Protein AF-A0A532CFV9-F1 (afdb_monomer_lite)

Radius of gyration: 32.11 Å; chains: 1; bounding box: 44×36×96 Å

Secondary structure (DSSP, 8-state):
--HHHHHHHT-S-HHHHHHHHHHHHHHSPTT--HHHHHHHT-SSHHHHHHHHHHHHHHHHHHTTTSTT--------------------------PPP-

pLDDT: mean 78.51, std 21.28, range [45.34, 98.5]

Sequence (98 aa):
MPAWIAKELDSPDVNIRLRALETWAQSAPPGSVDPLILASEDKDQRVRSRAMELIEQDQAREVRAEQFDEGVEEANEIPESGDTETAAEQVAHDPPNK

Foldseek 3Di:
DDPVLVVQCPDPDPVSNLVSLVVCLVPPDQPPLVSLVVQCPPPDPVSNVSSVVSNVVSVVVVVVVPPPPPDDPDDDDDDPDDDDDDDDDDDDDDDDDD

Structure (mmCIF, N/CA/C/O backbone):
data_AF-A0A532CFV9-F1
#
_entry.id   AF-A0A532CFV9-F1
#
loop_
_atom_site.group_PDB
_atom_site.id
_atom_site.type_symbol
_atom_site.label_atom_id
_atom_site.label_alt_id
_atom_site.label_comp_id
_atom_site.label_asym_id
_atom_site.label_entity_id
_atom_site.label_seq_id
_atom_site.pdbx_PDB_ins_code
_atom_site.Cartn_x
_atom_site.Cartn_y
_atom_site.Cartn_z
_atom_site.occupancy
_atom_site.B_iso_or_equiv
_atom_site.auth_seq_id
_atom_site.auth_comp_id
_atom_site.auth_asym_id
_atom_site.auth_atom_id
_atom_site.pdbx_PDB_model_num
ATOM 1 N N . MET A 1 1 ? -5.114 -10.214 5.409 1.00 80.25 1 MET A N 1
ATOM 2 C CA . MET A 1 1 ? -5.008 -9.483 4.122 1.00 80.25 1 MET A CA 1
ATOM 3 C C . MET A 1 1 ? -5.444 -10.356 2.929 1.00 80.25 1 MET A C 1
ATOM 5 O O . MET A 1 1 ? -5.023 -11.507 2.870 1.00 80.25 1 MET A O 1
ATOM 9 N N . PRO A 1 2 ? -6.250 -9.845 1.974 1.00 91.06 2 PRO A N 1
ATOM 10 C CA . PRO A 1 2 ? -6.593 -10.522 0.714 1.00 91.06 2 PRO A CA 1
ATOM 11 C C . PRO A 1 2 ? -5.412 -10.700 -0.256 1.00 91.06 2 PRO A C 1
ATOM 13 O O . PRO A 1 2 ? -4.503 -9.881 -0.309 1.00 91.06 2 PRO A O 1
ATOM 16 N N . ALA A 1 3 ? -5.464 -11.722 -1.114 1.00 93.69 3 ALA A N 1
ATOM 17 C CA . ALA A 1 3 ? -4.375 -12.018 -2.053 1.00 93.69 3 ALA A CA 1
ATOM 18 C C . ALA A 1 3 ? -4.173 -10.958 -3.159 1.00 93.69 3 ALA A C 1
ATOM 20 O O . ALA A 1 3 ? -3.069 -10.819 -3.682 1.00 93.69 3 ALA A O 1
ATOM 21 N N . TRP A 1 4 ? -5.222 -10.216 -3.534 1.00 95.75 4 TRP A N 1
ATOM 22 C CA . TRP A 1 4 ? -5.136 -9.234 -4.621 1.00 95.75 4 TRP A CA 1
ATOM 23 C C . TRP A 1 4 ? -4.246 -8.040 -4.252 1.00 95.75 4 TRP A C 1
ATOM 25 O O . TRP A 1 4 ? -3.431 -7.629 -5.072 1.00 95.75 4 TRP A O 1
ATOM 35 N N . ILE A 1 5 ? -4.329 -7.544 -3.012 1.00 96.62 5 ILE A N 1
ATOM 36 C CA . ILE A 1 5 ? -3.530 -6.397 -2.560 1.00 96.62 5 ILE A CA 1
ATOM 37 C C . ILE A 1 5 ? -2.054 -6.785 -2.438 1.00 96.62 5 ILE A C 1
ATOM 39 O O . ILE A 1 5 ? -1.196 -6.056 -2.917 1.00 96.62 5 ILE A O 1
ATOM 43 N N . ALA A 1 6 ? -1.751 -7.984 -1.927 1.00 95.94 6 ALA A N 1
ATOM 44 C CA . ALA A 1 6 ? -0.382 -8.503 -1.902 1.00 95.94 6 ALA A CA 1
ATOM 45 C C . ALA A 1 6 ? 0.225 -8.569 -3.314 1.00 95.94 6 ALA A C 1
ATOM 47 O O . ALA A 1 6 ? 1.356 -8.142 -3.532 1.00 95.94 6 ALA A O 1
ATOM 48 N N . LYS A 1 7 ? -0.553 -9.051 -4.292 1.00 97.00 7 LYS A N 1
ATOM 49 C CA . LYS A 1 7 ? -0.128 -9.110 -5.694 1.00 97.00 7 LYS A CA 1
ATOM 50 C C . LYS A 1 7 ? 0.117 -7.720 -6.287 1.00 97.00 7 LYS A C 1
ATOM 52 O O . LYS A 1 7 ? 1.068 -7.543 -7.040 1.00 97.00 7 LYS A O 1
ATOM 57 N N . GLU A 1 8 ? -0.741 -6.746 -5.999 1.00 97.56 8 GLU A N 1
ATOM 58 C CA . GLU A 1 8 ? -0.576 -5.391 -6.531 1.00 97.56 8 GLU A CA 1
ATOM 59 C C . GLU A 1 8 ? 0.593 -4.644 -5.883 1.00 97.56 8 GLU A C 1
ATOM 61 O O . GLU A 1 8 ? 1.290 -3.913 -6.586 1.00 97.56 8 GLU A O 1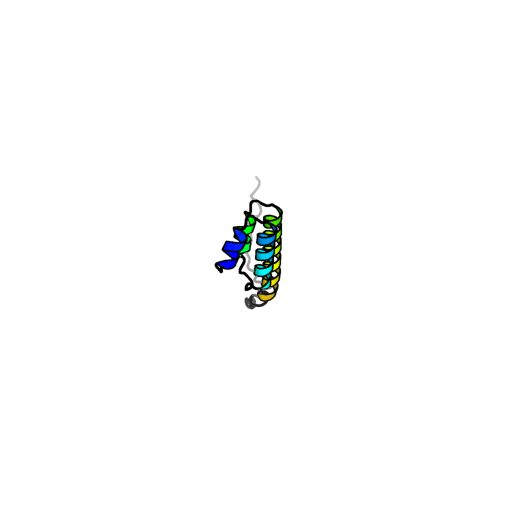
ATOM 66 N N . LEU A 1 9 ? 0.869 -4.878 -4.597 1.00 96.62 9 LEU A N 1
ATOM 67 C CA . LEU A 1 9 ? 2.053 -4.351 -3.910 1.00 96.62 9 LEU A CA 1
ATOM 68 C C . LEU A 1 9 ? 3.368 -4.974 -4.401 1.00 96.62 9 LEU A C 1
ATOM 70 O O . LEU A 1 9 ? 4.411 -4.346 -4.273 1.00 96.62 9 LEU A O 1
ATOM 74 N N . ASP A 1 10 ? 3.344 -6.149 -5.028 1.00 96.31 10 ASP A N 1
ATOM 75 C CA . ASP A 1 10 ? 4.528 -6.723 -5.688 1.00 96.31 10 ASP A CA 1
ATOM 76 C C . ASP A 1 10 ? 4.759 -6.153 -7.104 1.00 96.31 10 ASP A C 1
ATOM 78 O O . ASP A 1 10 ? 5.768 -6.418 -7.761 1.00 96.31 10 ASP A O 1
ATOM 82 N N . SER A 1 11 ? 3.837 -5.325 -7.608 1.00 97.56 11 SER A N 1
ATOM 83 C CA . SER A 1 11 ? 3.957 -4.755 -8.947 1.00 97.56 11 SER A CA 1
ATOM 84 C C . SER A 1 11 ? 5.218 -3.892 -9.086 1.00 97.56 11 SER A C 1
ATOM 86 O O . SER A 1 11 ? 5.487 -3.032 -8.237 1.00 97.56 11 SER A O 1
ATOM 88 N N . PRO A 1 12 ? 5.976 -4.012 -10.194 1.00 97.19 12 PRO A N 1
ATOM 89 C CA . PRO A 1 12 ? 7.102 -3.122 -10.455 1.00 97.19 12 PRO A CA 1
ATOM 90 C C . PRO A 1 12 ? 6.658 -1.664 -10.649 1.00 97.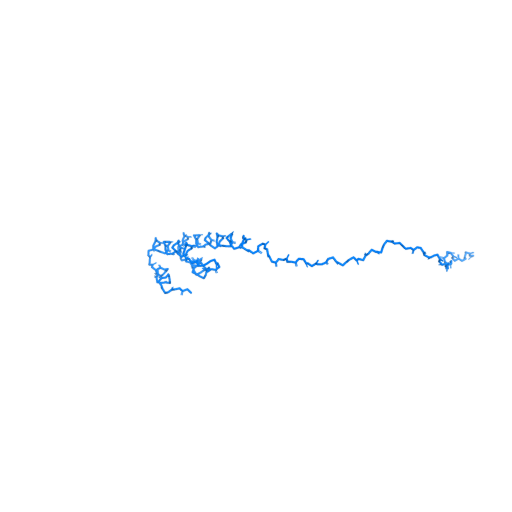19 12 PRO A C 1
ATOM 92 O O . PRO A 1 12 ? 7.438 -0.750 -10.368 1.00 97.19 12 PRO A O 1
ATOM 95 N N . ASP A 1 13 ? 5.414 -1.434 -11.079 1.00 98.06 13 ASP A N 1
ATOM 96 C CA . ASP A 1 13 ? 4.862 -0.097 -11.286 1.00 98.06 13 ASP A CA 1
ATOM 97 C C . ASP A 1 13 ? 4.426 0.531 -9.959 1.00 98.06 13 ASP A C 1
ATOM 99 O O . ASP A 1 13 ? 3.494 0.076 -9.294 1.00 98.06 13 ASP A O 1
ATOM 103 N N . VAL A 1 14 ? 5.087 1.632 -9.613 1.00 98.19 14 VAL A N 1
ATOM 104 C CA . VAL A 1 14 ? 4.800 2.435 -8.421 1.00 98.19 14 VAL A CA 1
ATOM 105 C C . VAL A 1 14 ? 3.347 2.914 -8.397 1.00 98.19 14 VAL A C 1
ATOM 107 O O . VAL A 1 14 ? 2.729 2.924 -7.337 1.00 98.19 14 VAL A O 1
ATOM 110 N N . ASN A 1 15 ? 2.769 3.269 -9.546 1.00 98.06 15 ASN A N 1
ATOM 111 C CA . ASN A 1 15 ? 1.389 3.746 -9.609 1.00 98.06 15 ASN A CA 1
ATOM 112 C C . ASN A 1 15 ? 0.385 2.639 -9.283 1.00 98.06 15 ASN A C 1
ATOM 114 O O . ASN A 1 15 ? -0.654 2.925 -8.693 1.00 98.06 15 ASN A O 1
ATOM 118 N N . ILE A 1 16 ? 0.688 1.389 -9.652 1.00 98.25 16 ILE A N 1
ATOM 119 C CA . ILE A 1 16 ? -0.146 0.238 -9.290 1.00 98.25 16 ILE A CA 1
ATOM 120 C C . ILE A 1 16 ? -0.103 0.045 -7.776 1.00 98.25 16 ILE A C 1
ATOM 122 O O . ILE A 1 16 ? -1.161 -0.000 -7.158 1.00 98.25 16 ILE A O 1
ATOM 126 N N . ARG A 1 17 ? 1.092 0.048 -7.169 1.00 98.38 17 ARG A N 1
ATOM 127 C CA . ARG A 1 17 ? 1.236 -0.088 -5.710 1.00 98.38 17 ARG A CA 1
ATOM 128 C C . ARG A 1 17 ? 0.482 1.006 -4.953 1.00 98.38 17 ARG A C 1
ATOM 130 O O . ARG A 1 17 ? -0.277 0.708 -4.040 1.00 98.38 17 ARG A O 1
ATOM 137 N N . LEU A 1 18 ? 0.622 2.264 -5.381 1.00 98.50 18 LEU A N 1
ATOM 138 C CA . LEU A 1 18 ? -0.094 3.395 -4.781 1.00 98.50 18 LEU A CA 1
ATOM 139 C C . LEU A 1 18 ? -1.615 3.247 -4.895 1.00 98.50 18 LEU A C 1
ATOM 141 O O . LEU A 1 18 ? -2.320 3.418 -3.906 1.00 98.50 18 LEU A O 1
ATOM 145 N N . ARG A 1 19 ? -2.135 2.892 -6.076 1.00 98.12 19 ARG A N 1
ATOM 146 C CA . ARG A 1 19 ? -3.579 2.660 -6.261 1.00 98.12 19 ARG A CA 1
ATOM 147 C C . ARG A 1 19 ? -4.098 1.522 -5.393 1.00 98.12 19 ARG A C 1
ATOM 149 O O . ARG A 1 19 ? -5.216 1.615 -4.892 1.00 98.12 19 ARG A O 1
ATOM 156 N N . ALA A 1 20 ? -3.297 0.481 -5.211 1.00 97.94 20 ALA A N 1
ATOM 157 C CA . ALA A 1 20 ? -3.644 -0.646 -4.365 1.00 97.94 20 ALA A CA 1
ATOM 158 C C . ALA A 1 20 ? -3.803 -0.204 -2.902 1.00 97.94 20 ALA A C 1
ATOM 160 O O . ALA A 1 20 ? -4.814 -0.519 -2.276 1.00 97.94 20 ALA A O 1
ATOM 161 N N . LEU A 1 21 ? -2.864 0.605 -2.391 1.00 97.88 21 LEU A N 1
ATOM 162 C CA . LEU A 1 21 ? -2.939 1.187 -1.045 1.00 97.88 21 LEU A CA 1
ATOM 163 C C . LEU A 1 21 ? -4.170 2.079 -0.858 1.00 97.88 21 LEU A C 1
ATOM 165 O O . LEU A 1 21 ? -4.871 1.950 0.141 1.00 97.88 21 LEU A O 1
ATOM 169 N N . GLU A 1 22 ? -4.471 2.942 -1.829 1.00 97.00 22 GLU A N 1
ATOM 170 C CA . GLU A 1 22 ? -5.663 3.799 -1.788 1.00 97.00 22 GLU A CA 1
ATOM 171 C C . GLU A 1 22 ? -6.956 2.986 -1.775 1.00 97.00 22 GLU A C 1
ATOM 173 O O . GLU A 1 22 ? -7.866 3.248 -0.990 1.00 97.00 22 GLU A O 1
ATOM 178 N N . THR A 1 23 ? -7.030 1.981 -2.648 1.00 97.25 23 THR A N 1
ATOM 179 C CA . THR A 1 23 ? -8.193 1.094 -2.748 1.00 97.25 23 THR A CA 1
ATOM 180 C C . THR A 1 23 ? -8.384 0.331 -1.445 1.00 97.25 23 THR A C 1
ATOM 182 O O . THR A 1 23 ? -9.507 0.216 -0.951 1.00 97.25 23 THR A O 1
ATOM 185 N N . TRP A 1 24 ? -7.288 -0.154 -0.860 1.00 96.19 24 TRP A N 1
ATOM 186 C CA . TRP A 1 24 ? -7.294 -0.804 0.438 1.00 96.19 24 TRP A CA 1
ATOM 187 C C . TRP A 1 24 ? -7.815 0.132 1.532 1.00 96.19 24 TRP A C 1
ATOM 189 O O . TRP A 1 24 ? -8.821 -0.184 2.150 1.00 96.19 24 TRP A O 1
ATOM 199 N N . ALA A 1 25 ? -7.229 1.316 1.710 1.00 94.06 25 ALA A N 1
ATOM 200 C CA . ALA A 1 25 ? -7.639 2.253 2.760 1.00 94.06 25 ALA A CA 1
ATOM 201 C C . ALA A 1 25 ? -9.100 2.735 2.644 1.00 94.06 25 ALA A C 1
ATOM 203 O O . ALA A 1 25 ? -9.719 3.111 3.636 1.00 94.06 25 ALA A O 1
ATOM 204 N N . GLN A 1 26 ? -9.673 2.737 1.438 1.00 93.00 26 GLN A N 1
ATOM 205 C CA . GLN A 1 26 ? -11.075 3.107 1.219 1.00 93.00 26 GLN A CA 1
ATOM 206 C C . GLN A 1 26 ? -12.066 1.969 1.496 1.00 93.00 26 GLN A C 1
ATOM 208 O O . GLN A 1 26 ? -13.226 2.247 1.798 1.00 93.00 26 GLN A O 1
ATOM 213 N N . SER A 1 27 ? -11.644 0.711 1.343 1.00 91.88 27 SER A N 1
ATOM 214 C CA . SER A 1 27 ? -12.536 -0.460 1.375 1.00 91.88 27 SER A CA 1
ATOM 215 C C . SER A 1 27 ? -12.291 -1.411 2.543 1.00 91.88 27 SER A C 1
ATOM 217 O O . SER A 1 27 ? -13.154 -2.237 2.845 1.00 91.88 27 SER A O 1
ATOM 219 N N . ALA A 1 28 ? -11.131 -1.321 3.188 1.00 90.44 28 ALA A N 1
ATOM 220 C CA . ALA A 1 28 ? -10.772 -2.170 4.305 1.00 90.44 28 ALA A CA 1
ATOM 221 C C . ALA A 1 28 ? -11.489 -1.728 5.594 1.00 90.44 28 ALA A C 1
ATOM 223 O O . ALA A 1 28 ? -11.797 -0.544 5.760 1.00 90.44 28 ALA A O 1
ATOM 224 N N . PRO A 1 29 ? -11.765 -2.667 6.515 1.00 89.00 29 PRO A N 1
ATOM 225 C CA . PRO A 1 29 ? -12.226 -2.328 7.856 1.00 89.00 29 PRO A CA 1
ATOM 226 C C . PRO A 1 29 ? -11.218 -1.419 8.585 1.00 89.00 29 PRO A C 1
ATOM 228 O O . PRO A 1 29 ? -10.015 -1.599 8.370 1.00 89.00 29 PRO A O 1
ATOM 231 N N . PRO A 1 30 ? -11.674 -0.517 9.479 1.00 86.06 30 PRO A N 1
ATOM 232 C CA . PRO A 1 30 ? -10.780 0.211 10.382 1.00 86.06 30 PRO A CA 1
ATOM 233 C C . PRO A 1 30 ? -9.830 -0.750 11.107 1.00 86.06 30 PRO A C 1
ATOM 235 O O . PRO A 1 30 ? -10.233 -1.870 11.443 1.00 86.06 30 PRO A O 1
ATOM 238 N N . GLY A 1 31 ? -8.566 -0.364 11.250 1.00 85.88 31 GLY A N 1
ATOM 239 C CA . GLY A 1 31 ? -7.531 -1.160 11.916 1.00 85.88 31 GLY A CA 1
ATOM 240 C C . GLY A 1 31 ? -6.866 -2.191 11.018 1.00 85.88 31 GLY A C 1
ATOM 241 O O . GLY A 1 31 ? -5.912 -2.864 11.411 1.00 85.88 31 GLY A O 1
ATOM 242 N N . SER A 1 32 ? -7.320 -2.321 9.770 1.00 91.62 32 SER A N 1
ATOM 243 C CA . SER A 1 32 ? -6.729 -3.238 8.797 1.00 91.62 32 SER A CA 1
ATOM 244 C C . SER A 1 32 ? -5.462 -2.644 8.172 1.00 91.62 32 SER A C 1
ATOM 246 O O . SER A 1 32 ? -5.375 -2.466 6.958 1.00 91.62 32 SER A O 1
ATOM 248 N N . VAL A 1 33 ? -4.453 -2.343 8.988 1.00 93.88 33 VAL A N 1
ATOM 249 C CA . VAL A 1 33 ? -3.229 -1.647 8.560 1.00 93.88 33 VAL A CA 1
ATOM 250 C C . VAL A 1 33 ? -2.131 -2.569 8.020 1.00 93.88 33 VAL A C 1
ATOM 252 O O . VAL A 1 33 ? -1.143 -2.060 7.498 1.00 93.88 33 VAL A O 1
ATOM 255 N N . ASP A 1 34 ? -2.288 -3.901 8.060 1.00 94.19 34 ASP A N 1
ATOM 256 C CA . ASP A 1 34 ? -1.236 -4.849 7.634 1.00 94.19 34 ASP A CA 1
ATOM 257 C C . ASP A 1 34 ? -0.609 -4.519 6.263 1.00 94.19 34 ASP A C 1
ATOM 259 O O . ASP A 1 34 ? 0.620 -4.523 6.148 1.00 94.19 34 ASP A O 1
ATOM 263 N N . PRO A 1 35 ? -1.385 -4.198 5.201 1.00 95.25 35 PRO A N 1
ATOM 264 C CA . PRO A 1 35 ? -0.793 -3.873 3.901 1.00 95.25 35 PRO A CA 1
ATOM 265 C C . PRO A 1 35 ? -0.092 -2.526 3.871 1.00 95.25 35 PRO A C 1
ATOM 267 O O . PRO A 1 35 ? 0.836 -2.338 3.088 1.00 95.25 35 PRO A O 1
ATOM 270 N N . LEU A 1 36 ? -0.524 -1.601 4.724 1.00 96.50 36 LEU A N 1
ATOM 271 C CA . LEU A 1 36 ? 0.109 -0.302 4.865 1.00 96.50 36 LEU A CA 1
ATOM 272 C C . LEU A 1 36 ? 1.445 -0.452 5.605 1.00 96.50 36 LEU A C 1
ATOM 274 O O . LEU A 1 36 ? 2.443 0.121 5.181 1.00 96.50 36 LEU A O 1
ATOM 278 N N . ILE A 1 37 ? 1.507 -1.298 6.639 1.00 95.75 37 ILE A N 1
ATOM 279 C CA . ILE A 1 37 ? 2.761 -1.620 7.336 1.00 95.75 37 ILE A CA 1
ATOM 280 C C . ILE A 1 37 ? 3.761 -2.237 6.354 1.00 95.75 37 ILE A C 1
ATOM 282 O O . ILE A 1 37 ? 4.886 -1.755 6.255 1.00 95.75 37 ILE A O 1
ATOM 286 N N . LEU A 1 38 ? 3.341 -3.229 5.562 1.00 95.50 38 LEU A N 1
ATOM 287 C CA . LEU A 1 38 ? 4.201 -3.839 4.542 1.00 95.50 38 LEU A CA 1
ATOM 288 C C . LEU A 1 38 ? 4.733 -2.795 3.540 1.00 95.50 38 LEU A C 1
ATOM 290 O O . LEU A 1 38 ? 5.917 -2.778 3.212 1.00 95.50 38 LEU A O 1
ATOM 294 N N . ALA A 1 39 ? 3.870 -1.896 3.066 1.00 97.12 39 ALA A N 1
ATOM 295 C CA . ALA A 1 39 ? 4.252 -0.872 2.098 1.00 97.12 39 ALA A CA 1
ATOM 296 C C . ALA A 1 39 ? 5.091 0.275 2.690 1.00 97.12 39 ALA A C 1
ATOM 298 O O . ALA A 1 39 ? 5.744 1.005 1.939 1.00 97.12 39 ALA A O 1
ATOM 299 N N . SER A 1 40 ? 5.134 0.424 4.016 1.00 97.00 40 SER A N 1
ATOM 300 C CA . SER A 1 40 ? 6.021 1.384 4.686 1.00 97.00 40 SER A CA 1
ATOM 301 C C . SER A 1 40 ? 7.508 1.045 4.506 1.00 97.00 40 SER A C 1
ATOM 303 O O . SER A 1 40 ? 8.355 1.931 4.601 1.00 97.00 40 SER A O 1
ATOM 305 N N . GLU A 1 41 ? 7.823 -0.202 4.147 1.00 96.12 41 GLU A N 1
ATOM 306 C CA . GLU A 1 41 ? 9.175 -0.683 3.841 1.00 96.12 41 GLU A CA 1
ATOM 307 C C . GLU A 1 41 ? 9.464 -0.743 2.326 1.00 96.12 41 GLU A C 1
ATOM 309 O O . GLU A 1 41 ? 10.510 -1.236 1.900 1.00 96.12 41 GLU A O 1
ATOM 314 N N . ASP A 1 42 ? 8.562 -0.224 1.482 1.00 97.75 42 ASP A N 1
ATOM 315 C CA . ASP A 1 42 ? 8.722 -0.255 0.026 1.00 97.75 42 ASP A CA 1
ATOM 316 C C . ASP A 1 42 ? 10.007 0.456 -0.434 1.00 97.75 42 ASP A C 1
ATOM 318 O O . ASP A 1 42 ? 10.447 1.472 0.110 1.00 97.75 42 ASP A O 1
ATOM 322 N N . LYS A 1 43 ? 10.605 -0.040 -1.517 1.00 96.00 43 LYS A N 1
ATOM 323 C 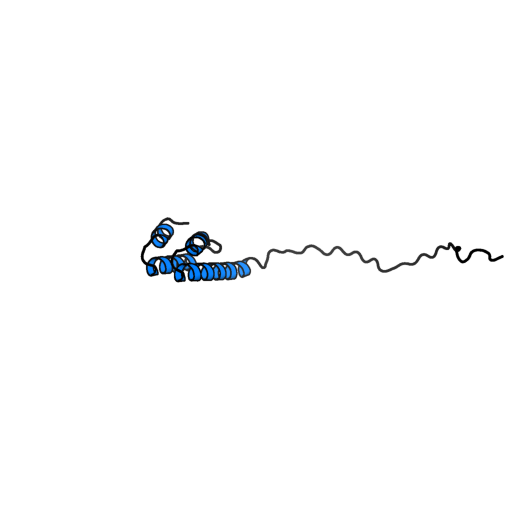CA . LYS A 1 43 ? 11.801 0.563 -2.123 1.00 96.00 43 LYS A CA 1
ATOM 324 C C . LYS A 1 43 ? 11.579 2.006 -2.604 1.00 96.00 43 LYS A C 1
ATOM 326 O O . LYS A 1 43 ? 12.500 2.821 -2.536 1.00 96.00 43 LYS A O 1
ATOM 331 N N . ASP A 1 44 ? 10.382 2.343 -3.083 1.00 98.19 44 ASP A N 1
ATOM 332 C CA . ASP A 1 44 ? 10.034 3.679 -3.569 1.00 98.19 44 ASP A CA 1
ATOM 333 C C . ASP A 1 44 ? 9.538 4.563 -2.420 1.00 98.19 44 ASP A C 1
ATOM 335 O O . ASP A 1 44 ? 8.608 4.225 -1.690 1.00 98.19 44 ASP A O 1
ATOM 339 N N . GLN A 1 45 ? 10.150 5.739 -2.281 1.00 98.06 45 GLN A N 1
ATOM 340 C CA . GLN A 1 45 ? 9.832 6.676 -1.206 1.00 98.06 45 GLN A CA 1
ATOM 341 C C . GLN A 1 45 ? 8.372 7.136 -1.218 1.00 98.06 45 GLN A C 1
ATOM 343 O O . GLN A 1 45 ? 7.801 7.332 -0.151 1.00 98.06 45 GLN A O 1
ATOM 348 N N . ARG A 1 46 ? 7.754 7.292 -2.393 1.00 97.94 46 ARG A N 1
ATOM 349 C CA . ARG A 1 46 ? 6.361 7.752 -2.496 1.00 97.94 46 ARG A CA 1
ATOM 350 C C . ARG A 1 46 ? 5.405 6.714 -1.932 1.00 97.94 46 ARG A C 1
ATOM 352 O O . ARG A 1 46 ? 4.432 7.082 -1.288 1.00 97.94 46 ARG A O 1
ATOM 359 N N . VAL A 1 47 ? 5.703 5.433 -2.152 1.00 98.12 47 VAL A N 1
ATOM 360 C CA . VAL A 1 47 ? 4.915 4.323 -1.605 1.00 98.12 47 VAL A CA 1
ATOM 361 C C . VAL A 1 47 ? 5.046 4.294 -0.086 1.00 98.12 47 VAL A C 1
ATOM 363 O O . VAL A 1 47 ? 4.022 4.270 0.590 1.00 98.12 47 VAL A O 1
ATOM 366 N N . ARG A 1 48 ? 6.270 4.420 0.449 1.00 98.31 48 ARG A N 1
ATOM 367 C CA . ARG A 1 48 ? 6.493 4.487 1.904 1.00 98.31 48 ARG A CA 1
ATOM 368 C C . ARG A 1 48 ? 5.750 5.646 2.559 1.00 98.31 48 ARG A C 1
ATOM 370 O O . ARG A 1 48 ? 5.016 5.438 3.519 1.00 98.31 48 ARG A O 1
ATOM 377 N N . SER A 1 49 ? 5.918 6.860 2.028 1.00 98.19 49 SER A N 1
ATOM 378 C CA . SER A 1 49 ? 5.258 8.055 2.562 1.00 98.19 49 SER A CA 1
ATOM 379 C C . SER A 1 49 ? 3.741 7.917 2.514 1.00 98.19 49 SER A C 1
ATOM 381 O O . SER A 1 49 ? 3.07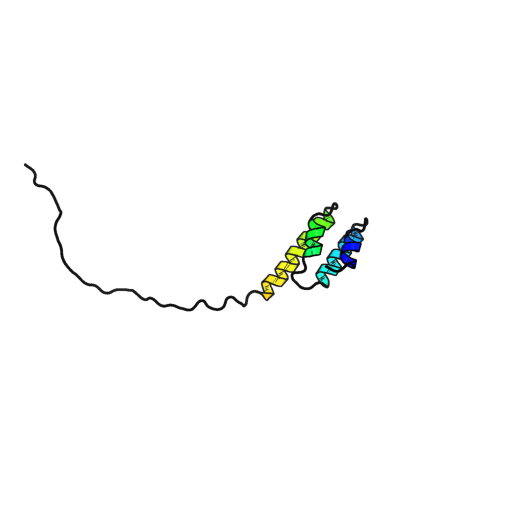8 8.180 3.512 1.00 98.19 49 SER A O 1
ATOM 383 N N . ARG A 1 50 ? 3.191 7.420 1.399 1.00 97.81 50 ARG A N 1
ATOM 384 C CA . ARG A 1 50 ? 1.745 7.229 1.283 1.00 97.81 50 ARG A CA 1
ATOM 385 C C . ARG A 1 50 ? 1.218 6.182 2.259 1.00 97.81 50 ARG A C 1
ATOM 387 O O . ARG A 1 50 ? 0.149 6.368 2.826 1.00 97.81 50 ARG A O 1
ATOM 394 N N . ALA A 1 51 ? 1.960 5.100 2.469 1.00 97.69 51 ALA A N 1
ATOM 395 C CA . ALA A 1 51 ? 1.585 4.071 3.424 1.00 97.69 51 ALA A CA 1
ATOM 396 C C . ALA A 1 51 ? 1.516 4.621 4.859 1.00 97.69 51 ALA A C 1
ATOM 398 O O . ALA A 1 51 ? 0.529 4.378 5.547 1.00 97.69 51 ALA A O 1
ATOM 399 N N . MET A 1 52 ? 2.506 5.420 5.277 1.00 97.81 52 MET A N 1
ATOM 400 C CA . MET A 1 52 ? 2.500 6.074 6.592 1.00 97.81 52 MET A CA 1
ATOM 401 C C . MET A 1 52 ? 1.316 7.037 6.756 1.00 97.81 52 MET A C 1
ATOM 403 O O . MET A 1 52 ? 0.603 6.954 7.750 1.00 97.81 52 MET A O 1
ATOM 407 N N . GLU A 1 53 ? 1.047 7.882 5.756 1.00 96.75 53 GLU A N 1
ATOM 408 C CA . GLU A 1 53 ? -0.112 8.787 5.777 1.00 96.75 53 GLU A CA 1
ATOM 409 C C . GLU A 1 53 ? -1.439 8.030 5.923 1.00 96.75 53 GLU A C 1
ATOM 411 O O . GLU A 1 53 ? -2.347 8.483 6.616 1.00 96.75 53 GLU A O 1
ATOM 416 N N . LEU A 1 54 ? -1.579 6.881 5.256 1.00 95.94 54 LEU A N 1
ATOM 417 C CA . LEU A 1 54 ? -2.790 6.067 5.335 1.00 95.94 54 LEU A CA 1
ATOM 418 C C . LEU A 1 54 ? -2.955 5.407 6.711 1.00 95.94 54 LEU A C 1
ATOM 420 O O . LEU A 1 54 ? -4.084 5.308 7.183 1.00 95.94 54 LEU A O 1
ATOM 424 N N . ILE A 1 55 ? -1.861 5.005 7.367 1.00 94.69 55 ILE A N 1
ATOM 425 C CA . ILE A 1 55 ? -1.895 4.482 8.745 1.00 94.69 55 ILE A CA 1
ATOM 426 C C . ILE A 1 55 ? -2.378 5.570 9.705 1.00 94.69 55 ILE A C 1
ATOM 428 O O . ILE A 1 55 ? -3.293 5.336 10.488 1.00 94.69 55 ILE A O 1
ATOM 432 N N . GLU A 1 56 ? -1.815 6.776 9.610 1.00 93.12 56 GLU A N 1
ATOM 433 C CA . GLU A 1 56 ? -2.230 7.913 10.439 1.00 93.12 56 GLU A CA 1
ATOM 434 C C . GLU A 1 56 ? -3.712 8.262 10.219 1.00 93.12 56 GLU A C 1
ATOM 436 O O . GLU A 1 56 ? -4.447 8.539 11.169 1.00 93.12 56 GLU A O 1
ATOM 441 N N . GLN A 1 57 ? -4.178 8.218 8.966 1.00 92.06 57 GLN A N 1
ATOM 442 C CA . GLN A 1 57 ? -5.582 8.454 8.624 1.00 92.06 57 GLN A CA 1
ATOM 443 C C . GLN A 1 57 ? -6.519 7.380 9.180 1.00 92.06 57 GLN A C 1
ATOM 445 O O . GLN A 1 57 ? -7.642 7.714 9.560 1.00 92.06 57 GLN A O 1
ATOM 450 N N . ASP A 1 58 ? -6.094 6.119 9.203 1.00 89.88 58 ASP A N 1
ATOM 451 C CA . ASP A 1 58 ? -6.877 5.015 9.757 1.00 89.88 58 ASP A CA 1
ATOM 452 C C . ASP A 1 58 ? -6.990 5.132 11.282 1.00 89.88 58 ASP A C 1
ATOM 454 O O . ASP A 1 58 ? -8.095 5.166 11.820 1.00 89.88 58 ASP A O 1
ATOM 458 N N . GLN A 1 59 ? -5.876 5.382 11.970 1.00 85.56 59 GLN A N 1
ATOM 459 C CA . GLN A 1 59 ? -5.859 5.628 13.416 1.00 85.56 59 GLN A CA 1
ATOM 460 C C . GLN A 1 59 ? -6.711 6.845 13.800 1.00 85.56 59 GLN A C 1
ATOM 462 O O . GLN A 1 59 ? -7.473 6.810 14.764 1.00 85.56 59 GLN A O 1
ATOM 467 N N . ALA A 1 60 ? -6.667 7.924 13.012 1.00 84.88 60 ALA A N 1
ATOM 468 C CA . ALA A 1 60 ? -7.530 9.084 13.231 1.00 84.88 60 ALA A CA 1
ATOM 469 C C . ALA A 1 60 ? -9.032 8.762 13.070 1.00 84.88 60 ALA A C 1
ATOM 471 O O . ALA A 1 60 ? -9.875 9.477 13.625 1.00 84.88 60 ALA A O 1
ATOM 472 N N . ARG A 1 61 ? -9.390 7.704 12.326 1.00 72.75 61 ARG A N 1
ATOM 473 C CA . ARG A 1 61 ? -10.769 7.193 12.242 1.00 72.75 61 ARG A CA 1
ATOM 474 C C . ARG A 1 61 ? -11.126 6.340 13.459 1.00 72.75 61 ARG A C 1
ATOM 476 O O . ARG A 1 61 ? -12.248 6.470 13.947 1.00 72.75 61 ARG A O 1
ATOM 483 N N . GLU A 1 62 ? -10.196 5.532 13.964 1.00 65.38 62 GLU A N 1
ATOM 484 C CA . GLU A 1 62 ? -10.391 4.662 15.137 1.00 65.38 62 GLU A CA 1
ATOM 485 C C . GLU A 1 62 ? -10.525 5.437 16.451 1.00 65.38 62 GLU A C 1
ATOM 487 O O . GLU A 1 62 ? -11.440 5.174 17.228 1.00 65.38 62 GLU A O 1
ATOM 492 N N . VAL A 1 63 ? -9.718 6.483 16.664 1.00 57.69 63 VAL A N 1
ATOM 493 C CA . VAL A 1 63 ? -9.755 7.305 17.894 1.00 57.69 63 VAL A CA 1
ATOM 494 C C . VAL A 1 63 ? -11.112 8.009 18.087 1.00 57.69 63 VAL A C 1
ATOM 496 O O . VAL A 1 63 ? -11.454 8.432 19.188 1.00 57.69 63 VAL A O 1
ATOM 499 N N . ARG A 1 64 ? -11.943 8.105 17.039 1.00 52.78 64 ARG A N 1
ATOM 500 C CA . ARG A 1 64 ? -13.329 8.592 17.147 1.00 52.78 64 ARG A CA 1
ATOM 501 C C . ARG A 1 64 ? -14.323 7.501 17.575 1.00 52.78 64 ARG A C 1
ATOM 503 O O . ARG A 1 64 ? -15.377 7.840 18.107 1.00 52.78 64 ARG A O 1
ATOM 510 N N . ALA A 1 65 ? -14.023 6.230 17.326 1.00 50.38 65 ALA A N 1
ATOM 511 C CA . ALA A 1 65 ? -14.883 5.105 17.681 1.00 50.38 65 ALA A CA 1
ATOM 512 C C . ALA A 1 65 ? -14.680 4.637 19.134 1.00 50.38 65 ALA A C 1
ATOM 514 O O . ALA A 1 65 ? -15.625 4.131 19.730 1.00 50.38 65 ALA A O 1
ATOM 515 N N . GLU A 1 66 ? -13.498 4.862 19.717 1.00 52.53 66 GLU A N 1
ATOM 516 C CA . GLU A 1 66 ? -13.132 4.333 21.044 1.00 52.53 66 GLU A CA 1
ATOM 517 C C . GLU A 1 66 ? -13.205 5.353 22.202 1.00 52.53 66 GLU A C 1
ATOM 519 O O . GLU A 1 66 ? -12.912 5.013 23.342 1.00 52.53 66 GLU A O 1
ATOM 524 N N . GLN A 1 67 ? -13.663 6.592 21.981 1.00 52.47 67 GLN A N 1
ATOM 525 C CA . GLN A 1 67 ? -13.808 7.592 23.063 1.00 52.47 67 GLN A CA 1
ATOM 526 C C . GLN A 1 67 ? -15.027 7.398 23.993 1.00 52.47 67 GLN A C 1
ATOM 528 O O . GLN A 1 67 ? -15.408 8.327 24.702 1.00 52.47 67 GLN A O 1
ATOM 533 N N . PHE A 1 68 ? -15.652 6.218 24.027 1.00 47.75 68 PHE A N 1
ATOM 534 C CA . PHE A 1 68 ? -16.807 5.953 24.898 1.00 47.75 68 PHE A CA 1
ATOM 535 C C . PHE A 1 68 ? -16.804 4.551 25.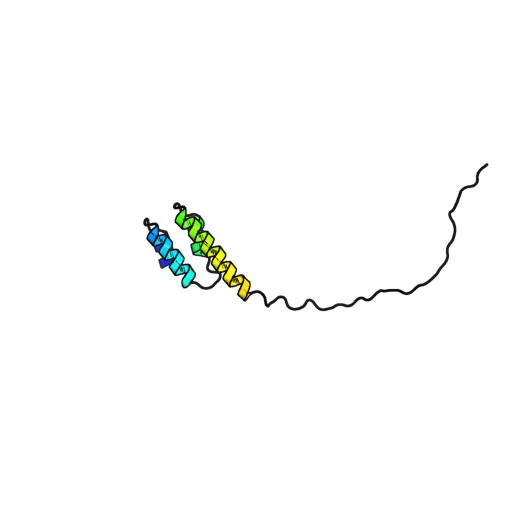529 1.00 47.75 68 PHE A C 1
ATOM 537 O O . PHE A 1 68 ? -17.850 3.913 25.589 1.00 47.75 68 PHE A O 1
ATOM 544 N N . ASP A 1 69 ? -15.660 4.085 26.040 1.00 48.69 69 ASP A N 1
ATOM 545 C CA . ASP A 1 69 ? -15.647 2.960 26.996 1.00 48.69 69 ASP A CA 1
ATOM 546 C C . ASP A 1 69 ? -14.561 3.084 28.084 1.00 48.69 69 ASP A C 1
ATOM 548 O O . ASP A 1 69 ? -13.923 2.113 28.464 1.00 48.69 69 ASP A O 1
ATOM 552 N N . GLU A 1 70 ? -14.358 4.283 28.641 1.00 51.53 70 GLU A N 1
ATOM 553 C CA . GLU A 1 70 ? -13.866 4.397 30.024 1.00 51.53 70 GLU A CA 1
ATOM 554 C C . GLU A 1 70 ? -15.024 4.877 30.896 1.00 51.53 70 GLU A C 1
ATOM 556 O O . GLU A 1 70 ? -15.228 6.062 31.175 1.00 51.53 70 GLU A O 1
ATOM 561 N N . GLY A 1 71 ? -15.853 3.903 31.267 1.00 45.34 71 GLY A N 1
ATOM 562 C CA . GLY A 1 71 ? -16.811 4.042 32.342 1.00 45.34 71 GLY A CA 1
ATOM 563 C C . GLY A 1 71 ? -16.085 4.240 33.670 1.00 45.34 71 GLY A C 1
ATOM 564 O O . GLY A 1 71 ? -15.403 3.347 34.148 1.00 45.34 71 GLY A O 1
ATOM 565 N N . VAL A 1 72 ? -16.278 5.421 34.252 1.00 51.94 72 VAL A N 1
ATOM 566 C CA . VAL A 1 72 ? -16.606 5.627 35.669 1.00 51.94 72 VAL A CA 1
ATOM 567 C C . VAL A 1 72 ? -15.889 4.680 36.648 1.00 51.94 72 VAL A C 1
ATOM 569 O O . VAL A 1 72 ? -16.500 3.744 37.159 1.00 51.94 72 VAL A O 1
ATOM 572 N N . GLU A 1 73 ? -14.636 4.973 37.011 1.00 55.19 73 GLU A N 1
ATOM 573 C CA . GLU A 1 73 ? -14.149 4.536 38.326 1.00 55.19 73 GLU A CA 1
ATOM 574 C C . GLU A 1 73 ? -14.683 5.518 39.377 1.00 55.19 73 GLU A C 1
ATOM 576 O O . GLU A 1 73 ? -14.136 6.581 39.665 1.00 55.19 73 GLU A O 1
ATOM 581 N N . GLU A 1 74 ? -15.912 5.183 39.760 1.00 50.94 74 GLU A N 1
ATOM 582 C CA . GLU A 1 74 ? -16.597 5.376 41.028 1.00 50.94 74 GLU A CA 1
ATOM 583 C C . GLU A 1 74 ? -15.922 6.284 42.068 1.00 50.94 74 GLU A C 1
ATOM 585 O O . GLU A 1 74 ? -14.829 6.045 42.581 1.00 50.94 74 GLU A O 1
ATOM 590 N N . ALA A 1 75 ? -16.688 7.305 42.446 1.00 53.97 75 ALA A N 1
ATOM 591 C CA . ALA A 1 75 ? -16.526 8.046 43.675 1.00 53.97 75 ALA A CA 1
ATOM 592 C C . ALA A 1 75 ? -16.375 7.087 44.865 1.00 53.97 75 ALA A C 1
ATOM 594 O O . ALA A 1 75 ? -17.336 6.436 45.264 1.00 53.97 75 ALA A O 1
ATOM 595 N N . ASN A 1 76 ? -15.193 7.063 45.474 1.00 51.94 76 ASN A N 1
ATOM 596 C CA . ASN A 1 76 ? -15.081 6.681 46.870 1.00 51.94 76 ASN A CA 1
ATOM 597 C C . ASN A 1 76 ? -14.602 7.894 47.662 1.00 51.94 76 ASN A C 1
ATOM 599 O O . ASN A 1 76 ? -13.430 8.273 47.665 1.00 51.94 76 ASN A O 1
ATOM 603 N N . GLU A 1 77 ? -15.592 8.542 48.262 1.00 51.69 77 GLU A N 1
ATOM 604 C CA . GLU A 1 77 ? -15.454 9.547 49.295 1.00 51.69 77 GLU A CA 1
ATOM 605 C C . GLU A 1 77 ? -14.588 9.001 50.436 1.00 51.69 77 GLU A C 1
ATOM 607 O O . GLU A 1 77 ? -14.926 8.004 51.070 1.00 51.69 77 GLU A O 1
ATOM 612 N N . ILE A 1 78 ? -13.513 9.708 50.775 1.00 55.53 78 ILE A N 1
ATOM 613 C CA . ILE A 1 78 ? -13.053 9.740 52.163 1.00 55.53 78 ILE A CA 1
ATOM 614 C C . ILE A 1 78 ? -12.904 11.214 52.541 1.00 55.53 78 ILE A C 1
ATOM 616 O O . ILE A 1 78 ? -11.905 11.845 52.185 1.00 55.53 78 ILE A O 1
ATOM 620 N N . PRO A 1 79 ? -13.903 11.815 53.205 1.00 52.91 79 PRO A N 1
ATOM 621 C CA . PRO A 1 79 ? -13.7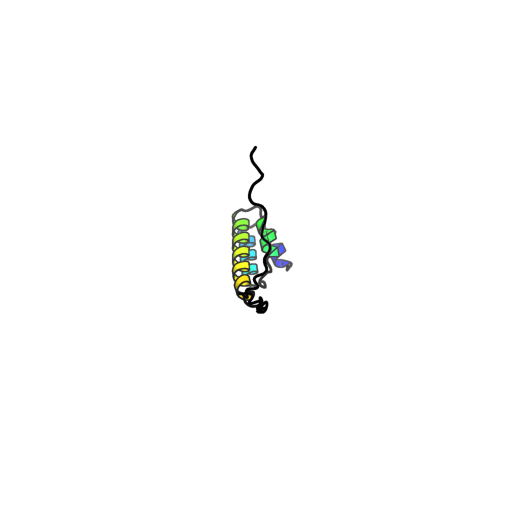29 13.105 53.833 1.00 52.91 79 PRO A CA 1
ATOM 622 C C . PRO A 1 79 ? -13.069 12.862 55.190 1.00 52.91 79 PRO A C 1
ATOM 624 O O . PRO A 1 79 ? -13.733 12.451 56.130 1.00 52.91 79 PRO A O 1
ATOM 627 N N . GLU A 1 80 ? -11.775 13.136 55.325 1.00 48.31 80 GLU A N 1
ATOM 628 C CA . GLU A 1 80 ? -11.179 13.330 56.654 1.00 48.31 80 GLU A CA 1
ATOM 629 C C . GLU A 1 80 ? -10.605 14.739 56.741 1.00 48.31 80 GLU A C 1
ATOM 631 O O . GLU A 1 80 ? -9.410 14.994 56.611 1.00 48.31 80 GLU A O 1
ATOM 636 N N . SER A 1 81 ? -11.520 15.688 56.926 1.00 53.12 81 SER A N 1
ATOM 637 C CA . SER A 1 81 ? -11.206 16.989 57.500 1.00 53.12 81 SER A CA 1
ATOM 638 C C . SER A 1 81 ? -11.702 17.001 58.938 1.00 53.12 81 SER A C 1
ATOM 640 O O . SER A 1 81 ? -12.883 17.224 59.167 1.00 53.12 81 SER A O 1
ATOM 642 N N . GLY A 1 82 ? -10.758 16.805 59.858 1.00 46.81 82 GLY A N 1
ATOM 643 C CA . GLY A 1 82 ? -10.788 17.308 61.227 1.00 46.81 82 GLY A CA 1
ATOM 644 C C . GLY A 1 82 ? -11.678 16.555 62.208 1.00 46.81 82 GLY A C 1
ATOM 645 O O . GLY A 1 82 ? -12.889 16.603 62.105 1.00 46.81 82 GLY A O 1
ATOM 646 N N . ASP A 1 83 ? -11.065 16.021 63.261 1.00 49.94 83 ASP A N 1
ATOM 647 C CA . ASP A 1 83 ? -11.389 16.528 64.587 1.00 49.94 83 ASP A CA 1
ATOM 648 C C . ASP A 1 83 ? -10.234 16.320 65.567 1.00 49.94 83 ASP A C 1
ATOM 650 O O . ASP A 1 83 ? -9.462 15.364 65.528 1.00 49.94 83 ASP A O 1
ATOM 654 N N . THR A 1 84 ? -10.087 17.335 66.399 1.00 51.75 84 THR A N 1
ATOM 655 C CA . THR A 1 84 ? -9.092 17.523 67.441 1.00 51.75 84 THR A CA 1
ATOM 656 C C . THR A 1 84 ? -9.197 16.464 68.534 1.00 51.75 84 THR A C 1
ATOM 658 O O . THR A 1 84 ? -10.271 16.307 69.107 1.00 51.75 84 THR A O 1
ATOM 661 N N . GLU A 1 85 ? -8.076 15.894 68.979 1.00 49.19 85 GLU A N 1
ATOM 662 C CA . GLU A 1 85 ? -7.957 15.553 70.397 1.00 49.19 85 GLU A CA 1
ATOM 663 C C . GLU A 1 85 ? -6.565 15.874 70.940 1.00 49.19 85 GLU A C 1
ATOM 665 O O . GLU A 1 85 ? -5.520 15.439 70.460 1.00 49.19 85 GLU A O 1
ATOM 670 N N . THR A 1 86 ? -6.610 16.732 71.948 1.00 49.00 86 THR A N 1
ATOM 671 C CA . THR A 1 86 ? -5.506 17.242 72.741 1.00 49.00 86 THR A CA 1
ATOM 672 C C . THR A 1 86 ? -5.113 16.159 73.739 1.00 49.00 86 THR A C 1
ATOM 674 O O . THR A 1 86 ? -5.923 15.816 74.594 1.00 49.00 86 THR A O 1
ATOM 677 N N . ALA A 1 87 ? -3.878 15.668 73.708 1.00 49.69 87 ALA A N 1
ATOM 678 C CA . ALA A 1 87 ? -3.312 14.959 74.850 1.00 49.69 87 ALA A CA 1
ATOM 679 C C . ALA A 1 87 ? -1.826 15.290 74.983 1.00 49.69 87 ALA A C 1
ATOM 681 O O . ALA A 1 87 ? -1.030 15.110 74.066 1.00 49.69 87 ALA A O 1
ATOM 682 N N . ALA A 1 88 ? -1.513 15.857 76.142 1.00 49.41 88 ALA A N 1
ATOM 683 C CA . ALA A 1 88 ? -0.203 16.260 76.606 1.00 49.41 88 ALA A CA 1
ATOM 684 C C . ALA A 1 88 ? 0.855 15.156 76.473 1.00 49.41 88 ALA A C 1
ATOM 686 O O . ALA A 1 88 ? 0.590 14.009 76.803 1.00 49.41 88 ALA A O 1
ATOM 687 N N . GLU A 1 89 ? 2.081 15.545 76.138 1.00 47.88 89 GLU A N 1
ATOM 688 C CA . GLU A 1 89 ? 3.216 15.275 77.024 1.00 47.88 89 GLU A CA 1
ATOM 689 C C . GLU A 1 89 ? 4.331 16.263 76.676 1.00 47.88 89 GLU A C 1
ATOM 691 O O . GLU A 1 89 ? 4.790 16.384 75.539 1.00 47.88 89 GLU A O 1
ATOM 696 N N . GLN A 1 90 ? 4.693 17.044 77.681 1.00 49.41 90 GLN A N 1
ATOM 697 C CA . GLN A 1 90 ? 5.781 18.000 77.647 1.00 49.41 90 GLN A CA 1
ATOM 698 C C . GLN A 1 90 ? 7.130 17.262 77.721 1.00 49.41 90 GLN A C 1
ATOM 700 O O . GLN A 1 90 ? 7.204 16.090 78.064 1.00 49.41 90 GLN A O 1
ATOM 705 N N . VAL A 1 91 ? 8.203 18.042 77.566 1.00 50.97 91 VAL A N 1
ATOM 706 C CA . VAL A 1 91 ? 9.578 17.766 78.024 1.00 50.97 91 VAL A CA 1
ATOM 707 C C . VAL A 1 91 ? 10.517 17.162 76.978 1.00 50.97 91 VAL A C 1
ATOM 709 O O . VAL A 1 91 ? 10.718 15.958 76.897 1.00 50.97 91 VAL A O 1
ATOM 712 N N . ALA A 1 92 ? 11.226 18.054 76.283 1.00 52.41 92 ALA A N 1
ATOM 713 C CA . ALA A 1 92 ? 12.692 18.063 76.305 1.00 52.41 92 ALA A CA 1
ATOM 714 C C . ALA A 1 92 ? 13.201 19.383 75.701 1.00 52.41 92 ALA A C 1
ATOM 716 O O . ALA A 1 92 ? 13.548 19.451 74.524 1.00 52.41 92 ALA A O 1
ATOM 717 N N . HIS A 1 93 ? 13.239 20.444 76.513 1.00 45.75 93 HIS A N 1
ATOM 718 C CA . HIS A 1 93 ? 14.083 21.599 76.226 1.00 45.75 93 HIS A CA 1
ATOM 719 C C . HIS A 1 93 ? 15.126 21.738 77.341 1.00 45.75 93 HIS A C 1
ATOM 721 O O . HIS A 1 93 ? 14.780 21.877 78.511 1.00 45.75 93 HIS A O 1
ATOM 727 N N . ASP A 1 94 ? 16.376 21.678 76.889 1.00 55.62 94 ASP A N 1
ATOM 728 C CA . ASP A 1 94 ? 17.641 22.132 77.471 1.00 55.62 94 ASP A CA 1
ATOM 729 C C . ASP A 1 94 ? 18.341 21.348 78.615 1.00 55.62 94 ASP A C 1
ATOM 731 O O . ASP A 1 94 ? 17.757 21.101 79.672 1.00 55.62 94 ASP A O 1
ATOM 735 N N . PRO A 1 95 ? 19.631 20.973 78.428 1.00 66.69 95 PRO A N 1
ATOM 736 C CA . PRO A 1 95 ? 20.487 20.386 79.461 1.00 66.69 95 PRO A CA 1
ATOM 737 C C . PRO A 1 95 ? 21.041 21.438 80.447 1.00 66.69 95 PRO A C 1
ATOM 739 O O . PRO A 1 95 ? 21.120 22.624 80.130 1.00 66.69 95 PRO A O 1
ATOM 742 N N . PRO A 1 96 ? 21.480 21.033 81.656 1.00 59.50 96 PRO A N 1
ATOM 743 C CA . PRO A 1 96 ? 21.961 21.971 82.661 1.00 59.50 96 PRO A CA 1
ATOM 744 C C . PRO A 1 96 ? 23.391 22.439 82.362 1.00 59.50 96 PRO A C 1
ATOM 746 O O . PRO A 1 96 ? 24.298 21.638 82.138 1.00 59.50 96 PRO A O 1
ATOM 749 N N . ASN A 1 97 ? 23.588 23.754 82.431 1.00 46.34 97 ASN A N 1
ATOM 750 C CA . ASN A 1 97 ? 24.886 24.416 82.395 1.00 46.34 97 ASN A CA 1
ATOM 751 C C . ASN A 1 97 ? 25.497 24.443 83.810 1.00 46.34 97 ASN A C 1
ATOM 753 O O . ASN A 1 97 ? 24.842 24.913 84.749 1.00 46.34 97 ASN A O 1
ATOM 757 N N . LYS A 1 98 ? 26.737 23.968 83.970 1.00 49.22 98 LYS A N 1
ATOM 758 C CA . LYS A 1 98 ? 27.620 24.335 85.086 1.00 49.22 98 LYS A CA 1
ATOM 759 C C . LYS A 1 98 ? 29.086 24.169 84.713 1.00 49.22 98 LYS A C 1
ATOM 761 O O . LYS A 1 98 ? 29.409 23.134 84.093 1.00 49.22 98 LYS A O 1
#